Protein AF-K7FJX3-F1 (afdb_monomer_lite)

Foldseek 3Di:
DAADDDCVVQPPDCPPPDDRDDDAAPCCPCPVPPVCPNDSHHDPAFDQDKDKDFDADPVPGTDDIDDIDDTGTHDDDDDPVPPPPDPVPPPPVVVVVVVVVVVVVVVVVVVVVVVVVVVVVVVVVVVVVVVPPDDPPPPDDDDDDDDDDDDDDD

Secondary structure (DSSP, 8-state):
------TTTS-----TT------SS--GGGTT-TT-TT-----SSS--B----EEEETTTEEEEEPPPPPPBPPPPPPPGGGS---GGGS-HHHHHHHHHHHHHHHHHHHHHHHHHHHHHHHHHHHHHHHHT--------PPPPPPPPPP----

pLDDT: mean 77.72, std 15.3, range [45.0, 98.12]

Radius of gyration: 47.46 Å; chains: 1; bounding box: 98×92×112 Å

Organism: Pelodiscus sinensis (NCBI:txid13735)

Sequence (154 aa):
MTMGTSSLNYPCEKSSGQITVLRVGNETGCVSDTTRPDCNGPLPGLGPYRVKFLAMSPVTGPTAETRWSDPILLKAGKDPATIDTWPGKRSAGMIVITTILSILLAILLACFIAALTYRCMDIAESTEIMGKQDPVTVKRYNTHHIYDQPALKH

InterPro domains:
  IPR024831 Uroplakin-3 [PTHR15446] (1-151)

Structure (mmCIF, N/CA/C/O backbone):
data_AF-K7FJX3-F1
#
_entry.id   AF-K7FJX3-F1
#
loop_
_atom_site.group_PDB
_atom_site.id
_atom_site.type_symbol
_atom_site.label_atom_id
_atom_site.label_alt_id
_atom_site.label_comp_id
_atom_site.label_asym_id
_atom_site.label_entity_id
_atom_site.label_seq_id
_atom_site.pdbx_PDB_ins_code
_atom_site.Cartn_x
_atom_site.Cartn_y
_atom_site.Cartn_z
_atom_site.occupancy
_atom_site.B_iso_or_equiv
_atom_site.auth_seq_id
_atom_site.auth_comp_id
_atom_site.auth_asym_id
_atom_site.auth_atom_id
_atom_site.pdbx_PDB_model_num
ATOM 1 N N . MET A 1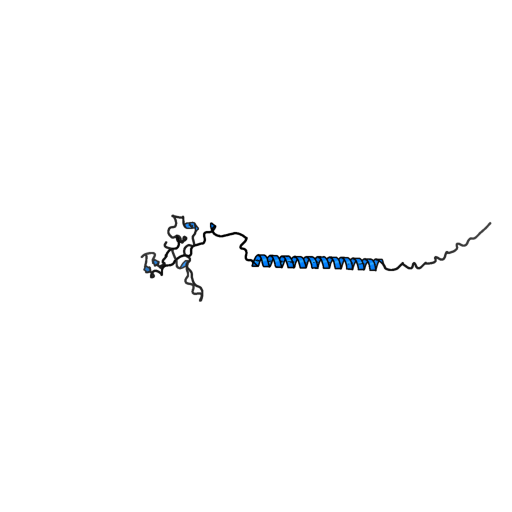 1 ? -5.570 -4.532 17.932 1.00 71.94 1 MET A N 1
ATOM 2 C CA . MET A 1 1 ? -5.303 -3.146 17.507 1.00 71.94 1 MET A CA 1
ATOM 3 C C . MET A 1 1 ? -6.621 -2.409 17.478 1.00 71.94 1 MET A C 1
ATOM 5 O O . MET A 1 1 ? -7.569 -2.916 16.887 1.00 71.94 1 MET A O 1
ATOM 9 N N . THR A 1 2 ? -6.682 -1.267 18.147 1.00 75.69 2 THR A N 1
ATOM 10 C CA . THR A 1 2 ? -7.833 -0.365 18.173 1.00 75.69 2 THR A CA 1
ATOM 11 C C . THR A 1 2 ? -7.365 0.963 17.614 1.00 75.69 2 THR A C 1
ATOM 13 O O . THR A 1 2 ? -6.430 1.551 18.139 1.00 75.69 2 THR A O 1
ATOM 16 N N . MET A 1 3 ? -7.970 1.400 16.513 1.00 76.38 3 MET A N 1
ATOM 17 C CA . MET A 1 3 ? -7.625 2.671 15.890 1.00 76.38 3 MET A CA 1
ATOM 18 C C . MET A 1 3 ? -8.674 3.706 16.281 1.00 76.38 3 MET A C 1
ATOM 20 O O . MET A 1 3 ? -9.870 3.480 16.097 1.00 76.38 3 MET A O 1
ATOM 24 N N . GLY A 1 4 ? -8.228 4.845 16.805 1.00 75.38 4 GLY A N 1
ATOM 25 C CA . GLY A 1 4 ? -9.106 5.981 17.058 1.00 75.38 4 GLY A CA 1
ATOM 26 C C . GLY A 1 4 ? -9.580 6.599 15.743 1.00 75.38 4 GLY A C 1
ATOM 27 O O . GLY A 1 4 ? -8.802 7.230 15.031 1.00 75.38 4 GLY A O 1
ATOM 28 N N . THR A 1 5 ? -10.863 6.452 15.420 1.00 73.25 5 THR A N 1
ATOM 29 C CA . THR A 1 5 ? -11.471 7.064 14.230 1.00 73.25 5 THR A CA 1
ATOM 30 C C . THR A 1 5 ? -12.380 8.215 14.647 1.00 73.25 5 THR A C 1
ATOM 32 O O . THR A 1 5 ? -13.597 8.060 14.747 1.00 73.25 5 THR A O 1
ATOM 35 N N . SER A 1 6 ? -11.789 9.378 14.938 1.00 74.00 6 SER A N 1
ATOM 36 C CA . SER A 1 6 ? -12.569 10.601 15.166 1.00 74.00 6 SER A CA 1
ATOM 37 C C . SER A 1 6 ? -13.312 10.991 13.888 1.00 74.00 6 SER A C 1
ATOM 39 O O . SER A 1 6 ? -12.727 10.967 12.803 1.00 74.00 6 SER A O 1
ATOM 41 N N . SER A 1 7 ? -14.577 11.398 14.009 1.00 71.56 7 SER A N 1
ATOM 42 C CA . SER A 1 7 ? -15.366 11.910 12.880 1.00 71.56 7 SER A CA 1
ATOM 43 C C . SER A 1 7 ? -14.728 13.141 12.228 1.00 71.56 7 SER A C 1
ATOM 45 O O . SER A 1 7 ? -14.912 13.358 11.035 1.00 71.56 7 SER A O 1
ATOM 47 N N . LEU A 1 8 ? -13.924 13.902 12.980 1.00 71.06 8 LEU A N 1
ATOM 48 C CA . LEU A 1 8 ? -13.146 15.033 12.465 1.00 71.06 8 LEU A CA 1
ATOM 49 C C . LEU A 1 8 ? -12.051 14.597 11.480 1.00 71.06 8 LEU A C 1
ATOM 51 O O . LEU A 1 8 ? -11.736 15.337 10.555 1.00 71.06 8 LEU A O 1
ATOM 55 N N . ASN A 1 9 ? -11.491 13.397 11.659 1.00 69.19 9 ASN A N 1
ATOM 56 C CA . ASN A 1 9 ? -10.430 12.865 10.797 1.00 69.19 9 ASN A CA 1
ATOM 57 C C . ASN A 1 9 ? -10.990 12.146 9.561 1.00 69.19 9 ASN A C 1
ATOM 59 O O . ASN A 1 9 ? -10.271 11.948 8.585 1.00 69.19 9 ASN A O 1
ATOM 63 N N . TYR A 1 10 ? -12.264 11.745 9.614 1.00 70.94 10 TYR A N 1
ATOM 64 C CA . TYR A 1 10 ? -12.955 11.002 8.560 1.00 70.94 10 TYR A CA 1
ATOM 65 C C . TYR A 1 10 ? -14.348 11.598 8.316 1.00 70.94 10 TYR A C 1
ATOM 67 O O . TYR A 1 10 ? -15.359 10.955 8.625 1.00 70.94 10 TYR A O 1
ATOM 75 N N . PRO A 1 11 ? -14.430 12.837 7.795 1.00 70.00 11 PRO A N 1
ATOM 76 C CA . PRO A 1 11 ? -15.707 13.459 7.493 1.00 70.00 11 PRO A CA 1
ATOM 77 C C . PRO A 1 11 ? -16.467 12.607 6.473 1.00 70.00 11 PRO A C 1
ATOM 79 O O . PRO A 1 11 ? -15.918 12.140 5.474 1.00 70.00 11 PRO A O 1
ATOM 82 N N . CYS A 1 12 ? -17.754 12.395 6.729 1.00 66.38 12 CYS A N 1
ATOM 83 C CA . CYS A 1 12 ? -18.654 11.705 5.810 1.00 66.38 12 CYS A CA 1
ATOM 84 C C . CYS A 1 12 ? -19.054 12.652 4.667 1.00 66.38 12 CYS A C 1
ATOM 86 O O . CYS A 1 12 ? -20.225 13.012 4.543 1.00 66.38 12 CYS A O 1
ATOM 88 N N . GLU A 1 13 ? -18.096 13.122 3.866 1.00 67.69 13 GLU A N 1
ATOM 89 C CA . GLU A 1 13 ? -18.430 13.918 2.687 1.00 67.69 13 GLU A CA 1
ATOM 90 C C . GLU A 1 13 ? -19.062 13.032 1.612 1.00 67.69 13 GLU A C 1
ATOM 92 O O . GLU A 1 13 ? -18.494 12.049 1.144 1.00 67.69 13 GLU A O 1
ATOM 97 N N . LYS A 1 14 ? -20.288 13.402 1.235 1.00 58.16 14 LYS A N 1
ATOM 98 C CA . LYS A 1 14 ? -21.094 12.775 0.188 1.00 58.16 14 LYS A CA 1
ATOM 99 C C . LYS A 1 14 ? -20.769 13.391 -1.176 1.00 58.16 14 LYS A C 1
ATOM 101 O O . LYS A 1 14 ? -21.662 13.948 -1.815 1.00 58.16 14 LYS A O 1
ATOM 106 N N . SER A 1 15 ? -19.524 13.331 -1.646 1.00 65.19 15 SER A N 1
ATOM 107 C CA . SER A 1 15 ? -19.319 13.536 -3.083 1.00 65.19 15 SER A CA 1
ATOM 108 C C . SER A 1 15 ? -19.805 12.264 -3.791 1.00 65.19 15 SER A C 1
ATOM 110 O O . SER A 1 15 ? -19.375 11.144 -3.501 1.00 65.19 15 SER A O 1
ATOM 112 N N . SER A 1 16 ? -20.825 12.409 -4.637 1.00 65.56 16 SER A N 1
ATOM 113 C CA . SER A 1 16 ? -21.443 11.275 -5.327 1.00 65.56 16 SER A CA 1
ATOM 114 C C . SER A 1 16 ? -20.386 10.569 -6.182 1.00 65.56 16 SER A C 1
ATOM 116 O O . SER A 1 16 ? -19.908 11.142 -7.158 1.00 65.56 16 SER A O 1
ATOM 118 N N . GLY A 1 17 ? -19.990 9.353 -5.794 1.00 66.88 17 GLY A N 1
ATOM 119 C CA . GLY A 1 17 ? -19.001 8.544 -6.515 1.00 66.88 17 GLY A CA 1
ATOM 120 C C . GLY A 1 17 ? -17.636 8.369 -5.840 1.00 66.88 17 GLY A C 1
ATOM 121 O O . GLY A 1 17 ? -16.811 7.633 -6.377 1.00 66.88 17 GLY A O 1
ATOM 122 N N . GLN A 1 18 ? -17.379 8.975 -4.675 1.00 66.94 18 GLN A N 1
ATOM 123 C CA . GLN A 1 18 ? -16.101 8.821 -3.970 1.00 66.94 18 GLN A CA 1
ATOM 124 C C . GLN A 1 18 ? -16.258 7.902 -2.748 1.00 66.94 18 GLN A C 1
ATOM 126 O O . GLN A 1 18 ? -17.087 8.135 -1.872 1.00 66.94 18 GLN A O 1
ATOM 131 N N . ILE A 1 19 ? -15.484 6.813 -2.704 1.00 64.69 19 ILE A N 1
ATOM 132 C CA . ILE A 1 19 ? -15.479 5.876 -1.573 1.00 64.69 19 ILE A CA 1
ATOM 133 C C . ILE A 1 19 ? -14.523 6.418 -0.509 1.00 64.69 19 ILE A C 1
ATOM 135 O O . ILE A 1 19 ? -13.318 6.511 -0.749 1.00 64.69 19 ILE A O 1
ATOM 139 N N . THR A 1 20 ? -15.036 6.724 0.681 1.00 71.94 20 THR A N 1
ATOM 140 C CA . THR A 1 20 ? -14.193 7.024 1.844 1.00 71.94 20 THR A CA 1
ATOM 141 C C . THR A 1 20 ? -13.566 5.729 2.352 1.00 71.94 20 THR A C 1
ATOM 143 O O . THR A 1 20 ? -14.265 4.824 2.807 1.00 71.94 20 THR A O 1
ATOM 146 N N . VAL A 1 21 ? -12.239 5.624 2.263 1.00 78.00 21 VAL A N 1
ATOM 147 C CA . VAL A 1 21 ? -11.489 4.434 2.687 1.00 78.00 21 VAL A CA 1
ATOM 148 C C . VAL A 1 21 ? -10.732 4.728 3.976 1.00 78.00 21 VAL A C 1
ATOM 150 O O . VAL A 1 21 ? -9.923 5.652 4.036 1.00 78.00 21 VAL A O 1
ATOM 153 N N . LEU A 1 22 ? -10.941 3.890 4.992 1.00 80.56 22 LEU A N 1
ATOM 154 C CA . LEU A 1 22 ? -10.097 3.855 6.182 1.00 80.56 22 LEU A CA 1
ATOM 155 C C . LEU A 1 22 ? -8.921 2.905 5.940 1.00 80.56 22 LEU A C 1
ATOM 157 O O . LEU A 1 22 ? -9.097 1.689 5.844 1.00 80.56 22 LEU A O 1
ATOM 161 N N . ARG A 1 23 ? -7.710 3.455 5.839 1.00 85.25 23 ARG A N 1
ATOM 162 C CA . ARG A 1 23 ? -6.497 2.656 5.639 1.00 85.25 23 ARG A CA 1
ATOM 163 C C . ARG A 1 23 ? -5.959 2.145 6.975 1.00 85.25 23 ARG A C 1
ATOM 165 O O . ARG A 1 23 ? -5.499 2.934 7.796 1.00 85.25 23 ARG A O 1
ATOM 172 N N . VAL A 1 24 ? -5.951 0.826 7.145 1.00 87.50 24 VAL A N 1
ATOM 173 C CA . VAL A 1 24 ? -5.320 0.148 8.287 1.00 87.50 24 VAL A CA 1
ATOM 174 C C . VAL A 1 24 ? -3.845 -0.126 7.980 1.00 87.50 24 VAL A C 1
ATOM 176 O O . VAL A 1 24 ? -3.499 -0.487 6.854 1.00 87.50 24 VAL A O 1
ATOM 179 N N . GLY A 1 25 ? -2.977 0.046 8.972 1.00 87.50 25 GLY A N 1
ATOM 180 C CA . GLY A 1 25 ? -1.555 -0.271 8.894 1.00 87.50 25 GLY A CA 1
ATOM 181 C C . GLY A 1 25 ? -0.674 0.757 8.193 1.00 87.50 25 GLY A C 1
ATOM 182 O O . GLY A 1 25 ? 0.331 0.387 7.590 1.00 87.50 25 GLY A O 1
ATOM 183 N N . ASN A 1 26 ? -1.054 2.037 8.224 1.00 86.81 26 ASN A N 1
ATOM 184 C CA . ASN A 1 26 ? -0.323 3.100 7.530 1.00 86.81 26 ASN A CA 1
ATOM 185 C C . ASN A 1 26 ? 0.849 3.687 8.339 1.00 86.81 26 ASN A C 1
ATOM 187 O O . ASN A 1 26 ? 1.706 4.360 7.772 1.00 86.81 26 ASN A O 1
ATOM 191 N N . GLU A 1 27 ? 0.900 3.458 9.650 1.00 87.31 27 GLU A N 1
ATOM 192 C CA . GLU A 1 27 ? 1.923 4.024 10.532 1.00 87.31 27 GLU A CA 1
ATOM 193 C C . GLU A 1 27 ? 3.067 3.023 10.742 1.00 87.31 27 GLU A C 1
ATOM 195 O O . GLU A 1 27 ? 3.118 2.289 11.722 1.00 87.31 27 GLU A O 1
ATOM 200 N N . THR A 1 28 ? 4.021 2.966 9.813 1.00 86.06 28 THR A N 1
ATOM 201 C CA . THR A 1 28 ? 5.162 2.034 9.919 1.00 86.06 28 THR A CA 1
ATOM 202 C C . THR A 1 28 ? 6.153 2.409 11.025 1.00 86.06 28 THR A C 1
ATOM 204 O O . THR A 1 28 ? 6.819 1.534 11.572 1.00 86.06 28 THR A O 1
ATOM 207 N N . GLY A 1 29 ? 6.244 3.694 11.382 1.00 84.44 29 GLY A N 1
ATOM 208 C CA . GLY A 1 29 ? 7.226 4.203 12.348 1.00 84.44 29 GLY A CA 1
ATOM 209 C C . GLY A 1 29 ? 6.930 3.877 13.814 1.00 84.44 29 GLY A C 1
ATOM 210 O O . GLY A 1 29 ? 7.818 4.001 14.647 1.00 84.44 29 GLY A O 1
ATOM 211 N N . CYS A 1 30 ? 5.709 3.453 14.136 1.00 82.88 30 CYS A N 1
ATOM 212 C CA . CYS A 1 30 ? 5.291 3.185 15.513 1.00 82.88 30 CYS A CA 1
ATOM 213 C C . CYS A 1 30 ? 5.229 1.690 15.860 1.00 82.88 30 CYS A C 1
ATOM 215 O O . CYS A 1 30 ? 4.830 1.347 16.967 1.00 82.88 30 CYS A O 1
ATOM 217 N N . VAL A 1 31 ? 5.574 0.788 14.931 1.00 80.44 31 VAL A N 1
ATOM 218 C CA . VAL A 1 31 ? 5.457 -0.671 15.146 1.00 80.44 31 VAL A CA 1
ATOM 219 C C . VAL A 1 31 ? 6.226 -1.120 16.388 1.00 80.44 31 VAL A C 1
ATOM 221 O O . VAL A 1 31 ? 5.786 -2.019 17.099 1.00 80.44 31 VAL A O 1
ATOM 224 N N . SER A 1 32 ? 7.352 -0.462 16.652 1.00 81.19 32 SER A N 1
ATOM 225 C CA . SER A 1 32 ? 8.221 -0.728 17.798 1.00 81.19 32 SER A CA 1
ATOM 226 C C . SER A 1 32 ? 8.027 0.269 18.948 1.00 81.19 32 SER A C 1
ATOM 228 O O . SER A 1 32 ? 8.755 0.199 19.935 1.00 81.19 32 SER A O 1
ATOM 230 N N . ASP A 1 33 ? 7.093 1.216 18.823 1.00 84.62 33 ASP A N 1
ATOM 231 C CA . ASP A 1 33 ? 6.876 2.283 19.800 1.00 84.62 33 ASP A CA 1
ATOM 232 C C . ASP A 1 33 ? 5.826 1.863 20.835 1.00 84.62 33 ASP A C 1
ATOM 234 O O . ASP A 1 33 ? 4.616 1.971 20.628 1.00 84.62 33 ASP A O 1
ATOM 238 N N . THR A 1 34 ? 6.300 1.393 21.987 1.00 81.00 34 THR A N 1
ATOM 239 C CA . THR A 1 34 ? 5.448 0.972 23.107 1.00 81.00 34 THR A CA 1
ATOM 240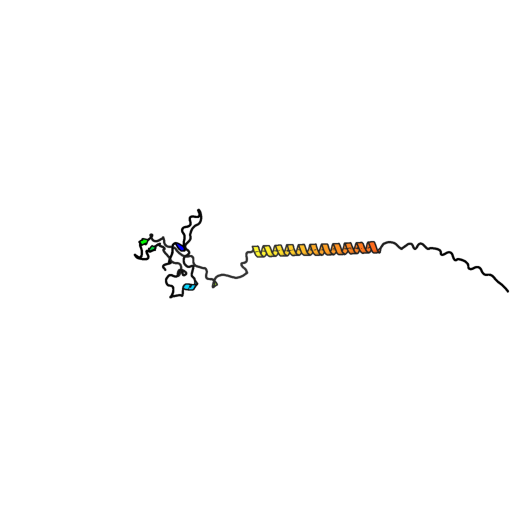 C C . THR A 1 34 ? 4.759 2.133 23.822 1.00 81.00 34 THR A C 1
ATOM 242 O O . THR A 1 34 ? 3.847 1.894 24.612 1.00 81.00 34 THR A O 1
ATOM 245 N N . THR A 1 35 ? 5.138 3.386 23.543 1.00 85.00 35 THR A N 1
ATOM 246 C CA . THR A 1 35 ? 4.509 4.571 24.147 1.00 85.00 35 THR A CA 1
ATOM 247 C C . THR A 1 35 ? 3.187 4.952 23.472 1.00 85.00 35 THR A C 1
ATOM 249 O O . THR A 1 35 ? 2.410 5.725 24.034 1.00 85.00 35 THR A O 1
ATOM 252 N N . ARG A 1 36 ? 2.893 4.382 22.292 1.00 80.62 36 ARG A N 1
ATOM 253 C CA . ARG A 1 36 ? 1.705 4.679 21.475 1.00 80.62 36 ARG A CA 1
ATOM 254 C C . ARG A 1 36 ? 0.871 3.414 21.196 1.00 80.62 36 ARG A C 1
ATOM 256 O O . ARG A 1 36 ? 0.893 2.902 20.076 1.00 80.62 36 ARG A O 1
ATOM 263 N N . PRO A 1 37 ? 0.088 2.916 22.173 1.00 73.94 37 PRO A N 1
ATOM 264 C CA . PRO A 1 37 ? -0.659 1.659 22.035 1.00 73.94 37 PRO A CA 1
ATOM 265 C C . PRO A 1 37 ? -1.779 1.701 20.980 1.00 73.94 37 PRO A C 1
ATOM 267 O O . PRO A 1 37 ? -2.119 0.666 20.407 1.00 73.94 37 PRO A O 1
ATOM 270 N N . ASP A 1 38 ? -2.316 2.886 20.677 1.00 77.12 38 ASP A N 1
ATOM 271 C CA . ASP A 1 38 ? -3.395 3.083 19.695 1.00 77.12 38 ASP A CA 1
ATOM 272 C C . ASP A 1 38 ? -2.886 3.294 18.262 1.00 77.12 38 ASP A C 1
ATOM 274 O O . ASP A 1 38 ? -3.593 3.821 17.399 1.00 77.12 38 ASP A O 1
ATOM 278 N N . CYS A 1 39 ? -1.632 2.931 17.993 1.00 83.44 39 CYS A N 1
ATOM 279 C CA . CYS A 1 39 ? -1.057 3.181 16.690 1.00 83.44 39 CYS A CA 1
ATOM 280 C C . CYS A 1 39 ? -1.706 2.346 15.573 1.00 83.44 39 CYS A C 1
ATOM 282 O O . CYS A 1 39 ? -1.915 1.137 15.706 1.00 83.44 39 CYS A O 1
ATOM 284 N N . ASN A 1 40 ? -1.918 2.971 14.412 1.00 86.31 40 ASN A N 1
ATOM 285 C CA . ASN A 1 40 ? -2.330 2.305 13.178 1.00 86.31 40 ASN A CA 1
ATOM 286 C C . ASN A 1 40 ? -1.152 1.616 12.453 1.00 86.31 40 ASN A C 1
ATOM 288 O O . ASN A 1 40 ? -0.895 1.863 11.269 1.00 86.31 40 ASN A O 1
ATOM 292 N N . GLY A 1 41 ? -0.400 0.783 13.176 1.00 88.31 41 GLY A N 1
ATOM 293 C CA . GLY A 1 41 ? 0.755 0.055 12.649 1.00 88.31 41 GLY A CA 1
ATOM 294 C C . GLY A 1 41 ? 0.378 -1.093 11.697 1.00 88.31 41 GLY A C 1
ATOM 295 O O . GLY A 1 41 ? -0.747 -1.590 11.748 1.00 88.31 41 GLY A O 1
ATOM 296 N N . PRO A 1 42 ? 1.279 -1.525 10.796 1.00 87.88 42 PRO A N 1
ATOM 297 C CA . PRO A 1 42 ? 1.099 -2.712 9.966 1.00 87.88 42 PRO A CA 1
ATOM 298 C C . PRO A 1 42 ? 0.565 -3.925 10.734 1.00 87.88 42 PRO A C 1
ATOM 300 O O . PRO A 1 42 ? 1.033 -4.255 11.824 1.00 87.88 42 PRO A O 1
ATOM 303 N N . LEU A 1 43 ? -0.411 -4.609 10.138 1.00 88.12 43 LEU A N 1
ATOM 304 C CA . LEU A 1 43 ? -0.961 -5.831 10.709 1.00 88.12 43 LEU A CA 1
ATOM 305 C C . LEU A 1 43 ? 0.078 -6.972 10.647 1.00 88.12 43 LEU A C 1
ATOM 307 O O . LEU A 1 43 ? 0.758 -7.125 9.629 1.00 88.12 43 LEU A O 1
ATOM 311 N N . PRO A 1 44 ? 0.212 -7.779 11.714 1.00 85.25 44 PRO A N 1
ATOM 312 C CA . PRO A 1 44 ? 1.243 -8.810 11.788 1.00 85.25 44 PRO A CA 1
ATOM 313 C C . PRO A 1 44 ? 0.835 -10.087 11.041 1.00 85.25 44 PRO A C 1
ATOM 315 O O . PRO A 1 44 ? 0.004 -10.850 11.530 1.00 85.25 44 PRO A O 1
ATOM 318 N N . GLY A 1 45 ? 1.451 -10.360 9.890 1.00 87.56 45 GLY A N 1
ATOM 319 C CA . GLY A 1 45 ? 1.218 -11.585 9.115 1.00 87.56 45 GLY A CA 1
ATOM 320 C C . GLY A 1 45 ? 0.045 -11.492 8.130 1.00 87.56 45 GLY A C 1
ATOM 321 O O . GLY A 1 45 ? -0.357 -10.408 7.720 1.00 87.56 45 GLY A O 1
ATOM 322 N N . LEU A 1 46 ? -0.473 -12.647 7.691 1.00 90.56 46 LEU A N 1
ATOM 323 C CA . LEU A 1 46 ? -1.494 -12.726 6.629 1.00 90.56 46 LEU A CA 1
ATOM 324 C C . LEU A 1 46 ? -2.941 -12.729 7.141 1.00 90.56 46 LEU A C 1
ATOM 326 O O . LEU A 1 46 ? -3.872 -12.611 6.344 1.00 90.56 46 LEU A O 1
ATOM 330 N N . GLY A 1 47 ? -3.147 -12.837 8.452 1.00 90.50 47 GLY A N 1
ATOM 331 C CA . GLY A 1 47 ? -4.471 -12.988 9.055 1.00 90.50 47 GLY A CA 1
ATOM 332 C C . GLY A 1 47 ? -4.868 -14.455 9.272 1.00 90.50 47 GLY A C 1
ATOM 333 O O . GLY A 1 47 ? -3.987 -15.312 9.359 1.00 90.50 47 GLY A O 1
ATOM 334 N N . PRO A 1 48 ? -6.175 -14.759 9.389 1.00 94.12 48 PRO A N 1
ATOM 335 C CA . PRO A 1 48 ? -7.311 -13.908 9.024 1.00 94.12 48 PRO A CA 1
ATOM 336 C C . PRO A 1 48 ? -7.618 -12.795 10.036 1.00 94.12 48 PRO A C 1
ATOM 338 O O . PRO A 1 48 ? -7.598 -13.011 11.246 1.00 94.12 48 PRO A O 1
ATOM 341 N N . TYR A 1 49 ? -7.979 -11.615 9.530 1.00 93.12 49 TYR A N 1
ATOM 342 C CA . TYR A 1 49 ? -8.446 -10.483 10.336 1.00 93.12 49 TYR A CA 1
ATOM 343 C C . TYR A 1 49 ? -9.950 -10.282 10.204 1.00 93.12 49 TYR A C 1
ATOM 345 O O . TYR A 1 49 ? -10.563 -10.672 9.214 1.00 93.12 49 TYR A O 1
ATOM 353 N N . ARG A 1 50 ? -10.549 -9.636 11.203 1.00 94.88 50 ARG A N 1
ATOM 354 C CA . ARG A 1 50 ? -11.949 -9.204 11.182 1.00 94.88 50 ARG A CA 1
ATOM 355 C C . ARG A 1 50 ? -12.032 -7.783 11.703 1.00 94.88 50 ARG A C 1
ATOM 357 O O . ARG A 1 50 ? -11.258 -7.400 12.579 1.00 94.88 50 ARG A O 1
ATOM 364 N N . VAL A 1 51 ? -12.979 -7.020 11.176 1.00 92.19 51 VAL A N 1
ATOM 365 C CA . VAL A 1 51 ? -13.184 -5.619 11.544 1.00 92.19 51 VAL A CA 1
ATOM 366 C C . VAL A 1 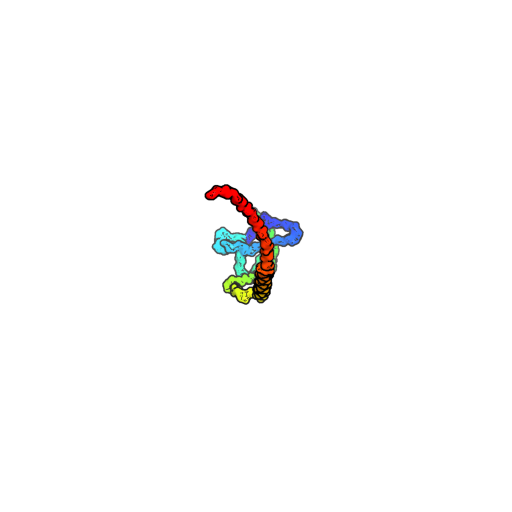51 ? -14.605 -5.439 12.059 1.00 92.19 51 VAL A C 1
ATOM 368 O O . VAL A 1 51 ? -15.541 -6.064 11.565 1.00 92.19 51 VAL A O 1
ATOM 371 N N . LYS A 1 52 ? -14.759 -4.581 13.063 1.00 92.88 52 LYS A N 1
ATOM 372 C CA . LYS A 1 52 ? -16.040 -4.010 13.476 1.00 92.88 52 LYS A CA 1
ATOM 373 C C . LYS A 1 52 ? -15.824 -2.556 13.869 1.00 92.88 52 LYS A C 1
ATOM 375 O O . LYS A 1 52 ? -14.710 -2.179 14.231 1.00 92.88 52 LYS A O 1
ATOM 380 N N . PHE A 1 53 ? -16.888 -1.771 13.835 1.00 88.94 53 PHE A N 1
ATOM 381 C CA . PHE A 1 53 ? -16.872 -0.397 14.314 1.00 88.94 53 PHE A CA 1
ATOM 382 C C . PHE A 1 53 ? -17.512 -0.325 15.693 1.00 88.94 53 PHE A C 1
ATOM 384 O O . PHE A 1 53 ? -18.503 -1.007 15.957 1.00 88.94 53 PHE A O 1
ATOM 391 N N . LEU A 1 54 ? -16.930 0.504 16.555 1.00 89.56 54 LEU A N 1
ATOM 392 C CA . LEU A 1 5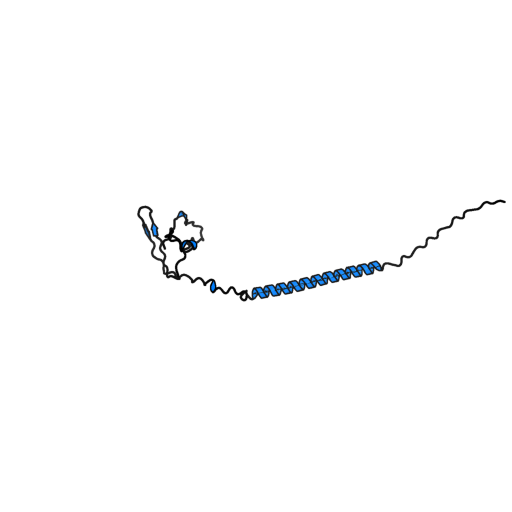4 ? -17.411 0.778 17.901 1.00 89.56 54 LEU A CA 1
ATOM 393 C C . LEU A 1 54 ? -17.611 2.289 18.027 1.00 89.56 54 LEU A C 1
ATOM 395 O O . LEU A 1 54 ? -16.674 3.057 17.818 1.00 89.56 54 LEU A O 1
ATOM 399 N N . ALA A 1 55 ? -18.824 2.714 18.358 1.00 88.06 55 ALA A N 1
ATOM 400 C CA . ALA A 1 55 ? -19.095 4.084 18.756 1.00 88.06 55 ALA A CA 1
ATOM 401 C C . ALA A 1 55 ? -18.774 4.226 20.246 1.00 88.06 55 ALA A C 1
ATOM 403 O O . ALA A 1 55 ? -19.257 3.445 21.065 1.00 88.06 55 ALA A O 1
ATOM 404 N N . MET A 1 56 ? -17.952 5.214 20.586 1.00 86.00 56 MET A N 1
ATOM 405 C CA . MET A 1 56 ? -17.508 5.480 21.953 1.00 86.00 56 MET A CA 1
ATOM 406 C C . MET A 1 56 ? -18.021 6.849 22.393 1.00 86.00 56 MET A C 1
ATOM 408 O O . MET A 1 56 ? -17.832 7.845 21.698 1.00 86.00 56 MET A O 1
ATOM 412 N N . SER A 1 57 ? -18.648 6.898 23.563 1.00 86.62 57 SER A N 1
ATOM 413 C CA . SER A 1 57 ? -18.940 8.127 24.293 1.00 86.62 57 SER A CA 1
ATOM 414 C C . SER A 1 57 ? -17.790 8.431 25.255 1.00 86.62 57 SER A C 1
ATOM 416 O O . SER A 1 57 ? -17.346 7.520 25.959 1.00 86.62 57 SER A O 1
ATOM 418 N N . PRO A 1 58 ? -17.343 9.695 25.364 1.00 83.44 58 PRO A N 1
ATOM 419 C CA . PRO A 1 58 ? -16.298 10.081 26.313 1.00 83.44 58 PRO A CA 1
ATOM 420 C C . PRO A 1 58 ? -16.665 9.805 27.777 1.00 83.44 58 PRO A C 1
ATOM 422 O O . PRO A 1 58 ? -15.781 9.626 28.605 1.00 83.44 58 PRO A O 1
ATOM 425 N N . VAL A 1 59 ? -17.965 9.798 28.097 1.00 88.69 59 VAL A N 1
ATOM 426 C CA . VAL A 1 59 ? -18.470 9.708 29.477 1.00 88.69 59 VAL A CA 1
ATOM 427 C C . VAL A 1 59 ? -18.914 8.290 29.823 1.00 88.69 59 VAL A C 1
ATOM 429 O O . VAL A 1 59 ? -18.657 7.805 30.918 1.00 88.69 59 VAL A O 1
ATOM 432 N N . THR A 1 60 ? -19.598 7.621 28.894 1.00 89.81 60 THR A N 1
ATOM 433 C CA . THR A 1 60 ? -20.266 6.335 29.156 1.00 89.81 60 THR A CA 1
ATOM 434 C C . THR A 1 60 ? -19.555 5.142 28.523 1.00 89.81 60 THR A C 1
ATOM 436 O O . THR A 1 60 ? -19.980 4.010 28.729 1.00 89.81 60 THR A O 1
ATOM 439 N N . GLY A 1 61 ? -18.485 5.365 27.752 1.00 87.00 61 GLY A N 1
ATOM 440 C CA . GLY A 1 61 ? -17.774 4.301 27.048 1.00 87.00 61 GLY A CA 1
ATOM 441 C C . GLY A 1 61 ? -18.514 3.829 25.786 1.00 87.00 61 GLY A C 1
ATOM 442 O O . GLY A 1 61 ? -19.165 4.643 25.128 1.00 87.00 61 GLY A O 1
ATOM 443 N N . PRO A 1 62 ? -18.404 2.546 25.395 1.00 88.56 62 PRO A N 1
ATOM 444 C CA . PRO A 1 62 ? -19.012 2.031 24.169 1.00 88.56 62 PRO A CA 1
ATOM 445 C C . PRO A 1 62 ? -20.539 2.188 24.159 1.00 88.56 62 PRO A C 1
ATOM 447 O O . PRO A 1 62 ? -21.217 1.711 25.065 1.00 88.56 62 PRO A O 1
ATOM 450 N N . THR A 1 63 ? -21.092 2.827 23.127 1.00 93.81 63 THR A N 1
ATOM 451 C CA . THR A 1 63 ? -22.540 3.082 22.999 1.00 93.81 63 THR A CA 1
ATOM 452 C C . THR A 1 63 ? -23.207 2.286 21.885 1.00 93.81 63 THR A C 1
ATOM 454 O O . THR A 1 63 ? -24.406 2.028 21.961 1.00 93.81 63 THR A O 1
ATOM 457 N N . ALA A 1 64 ? -22.460 1.880 20.858 1.00 92.75 64 ALA A N 1
ATOM 458 C CA . ALA A 1 64 ? -22.968 1.046 19.773 1.00 92.75 64 ALA A CA 1
ATOM 459 C C . ALA A 1 64 ? -21.835 0.282 19.087 1.00 92.75 64 ALA A C 1
ATOM 461 O O . ALA A 1 64 ? -20.702 0.758 19.038 1.00 92.75 64 ALA A O 1
ATOM 462 N N . GLU A 1 65 ? -22.146 -0.872 18.498 1.00 93.56 65 GLU A N 1
ATOM 463 C CA . GLU A 1 65 ? -21.202 -1.628 17.677 1.00 93.56 65 GLU A CA 1
ATOM 464 C C . GLU A 1 65 ? -21.851 -2.228 16.432 1.00 93.56 65 GLU A C 1
ATOM 466 O O . GLU A 1 65 ? -23.047 -2.523 16.404 1.00 93.56 65 GLU A O 1
ATOM 471 N N . THR A 1 66 ? -21.048 -2.429 15.390 1.00 94.00 66 THR A N 1
ATOM 472 C CA . THR A 1 66 ? -21.457 -3.219 14.226 1.00 94.00 66 THR A CA 1
ATOM 473 C C . THR A 1 66 ? -21.186 -4.702 14.463 1.00 94.00 66 THR A C 1
ATOM 475 O O . THR A 1 66 ? -20.338 -5.083 15.272 1.00 94.00 66 THR A O 1
ATOM 478 N N . ARG A 1 67 ? -21.830 -5.567 13.667 1.00 97.44 67 ARG A N 1
ATOM 479 C CA . ARG A 1 67 ? -21.385 -6.962 13.540 1.00 97.44 67 ARG A CA 1
ATOM 480 C C . ARG A 1 67 ? -19.946 -7.009 13.015 1.00 97.44 67 ARG A C 1
ATOM 482 O O . ARG A 1 67 ? -19.493 -6.091 12.327 1.00 97.44 67 ARG A O 1
ATOM 489 N N . TRP A 1 68 ? -19.253 -8.097 13.330 1.00 96.81 68 TRP A N 1
ATOM 490 C CA . TRP A 1 68 ? -17.963 -8.408 12.726 1.00 96.81 68 TRP A CA 1
ATOM 491 C C . TRP A 1 68 ? -18.103 -8.626 11.223 1.00 96.81 68 TRP A C 1
ATOM 493 O O . TRP A 1 68 ? -19.060 -9.258 10.775 1.00 96.81 68 TRP A O 1
ATOM 503 N N . SER A 1 69 ? -17.108 -8.169 10.468 1.00 95.56 69 SER A N 1
ATOM 504 C CA . SER A 1 69 ? -16.942 -8.529 9.066 1.00 95.56 69 SER A CA 1
ATOM 505 C C . SER A 1 69 ? -16.695 -10.030 8.894 1.00 95.56 69 SER A C 1
ATOM 507 O O . SER A 1 69 ? -16.344 -10.757 9.842 1.00 95.56 69 SER A O 1
ATOM 509 N N . ASP A 1 70 ? -16.793 -10.474 7.647 1.00 97.31 70 ASP A N 1
ATOM 510 C CA . ASP A 1 70 ? -16.219 -11.744 7.227 1.00 97.31 70 ASP A CA 1
ATOM 511 C C . ASP A 1 70 ? -14.688 -11.740 7.410 1.00 97.31 70 ASP A C 1
ATOM 513 O O . ASP A 1 70 ? -14.078 -10.664 7.519 1.00 97.31 70 ASP A O 1
ATOM 517 N N . PRO A 1 71 ? -14.052 -12.922 7.499 1.00 96.25 71 PRO A N 1
ATOM 518 C CA . PRO A 1 71 ? -12.601 -13.039 7.573 1.00 96.25 71 PRO A CA 1
ATOM 519 C C . PRO A 1 71 ? -11.904 -12.417 6.356 1.00 96.25 71 PRO A C 1
ATOM 521 O O . PRO A 1 71 ? -12.253 -12.697 5.211 1.00 96.25 71 PRO A O 1
ATOM 524 N N . ILE A 1 72 ? -10.876 -11.610 6.610 1.00 93.50 72 ILE A N 1
ATOM 525 C CA . ILE A 1 72 ? -10.063 -10.934 5.598 1.00 93.50 72 ILE A CA 1
ATOM 526 C C . ILE A 1 72 ? -8.649 -11.515 5.645 1.00 93.50 72 ILE A C 1
ATOM 528 O O . ILE A 1 72 ? -7.970 -11.434 6.670 1.00 93.50 72 ILE A O 1
ATOM 532 N N . LEU A 1 73 ? -8.195 -12.073 4.525 1.00 94.25 73 LEU A N 1
ATOM 533 C CA . LEU A 1 73 ? -6.810 -12.497 4.320 1.00 94.25 73 LEU A CA 1
ATOM 534 C C . LEU A 1 73 ? -6.032 -11.375 3.633 1.00 94.25 73 LEU A C 1
ATOM 536 O O . LEU A 1 73 ? -6.454 -10.857 2.597 1.00 94.25 73 LEU A O 1
ATOM 540 N N . LEU A 1 74 ? -4.892 -10.997 4.208 1.00 90.50 74 LEU A N 1
ATOM 541 C CA . LEU A 1 74 ? -3.999 -10.024 3.591 1.00 90.50 74 LEU A CA 1
ATOM 542 C C . LEU A 1 74 ? -3.182 -10.679 2.483 1.00 90.50 74 LEU A C 1
ATOM 544 O O . LEU A 1 74 ? -2.888 -11.875 2.504 1.00 90.50 74 LEU A O 1
ATOM 548 N N . LYS A 1 75 ? -2.770 -9.864 1.513 1.00 85.94 75 LYS A N 1
ATOM 549 C CA . LYS A 1 75 ? -1.801 -10.293 0.507 1.00 85.94 75 LYS A CA 1
ATOM 550 C C . LYS A 1 75 ? -0.408 -10.293 1.124 1.00 85.94 75 LYS A C 1
ATOM 552 O O . LYS A 1 75 ? -0.015 -9.312 1.753 1.00 85.94 75 LYS A O 1
ATOM 557 N N . ALA A 1 76 ? 0.346 -11.363 0.889 1.00 80.06 76 ALA A N 1
ATOM 558 C CA . ALA A 1 76 ? 1.759 -11.393 1.226 1.00 80.06 76 ALA A CA 1
ATOM 559 C C . ALA A 1 76 ? 2.494 -10.331 0.403 1.00 80.06 76 ALA A C 1
ATOM 561 O O . ALA A 1 76 ? 2.458 -10.353 -0.830 1.00 80.06 76 ALA A O 1
ATOM 562 N N . GLY A 1 77 ? 3.146 -9.393 1.090 1.00 73.12 77 GLY A N 1
ATOM 563 C CA . GLY A 1 77 ? 4.136 -8.538 0.452 1.00 73.12 77 GLY A CA 1
ATOM 564 C C . GLY A 1 77 ? 5.262 -9.416 -0.084 1.00 73.12 77 GLY A C 1
ATOM 565 O O . GLY A 1 77 ? 5.721 -10.325 0.607 1.00 73.12 77 GLY A O 1
ATOM 566 N N . LYS A 1 78 ? 5.687 -9.175 -1.325 1.00 73.81 78 LYS A N 1
ATOM 567 C CA . LYS A 1 78 ? 6.876 -9.837 -1.858 1.00 73.81 78 LYS A CA 1
ATOM 568 C C . LYS A 1 78 ? 8.078 -9.319 -1.076 1.00 73.81 78 LYS A C 1
ATOM 570 O O . LYS A 1 78 ? 8.228 -8.104 -0.954 1.00 73.81 78 LYS A O 1
ATOM 575 N N . ASP A 1 79 ? 8.892 -10.222 -0.539 1.00 74.25 79 ASP A N 1
ATOM 576 C CA . ASP A 1 79 ? 10.115 -9.843 0.165 1.00 74.25 79 ASP A CA 1
ATOM 577 C C . ASP A 1 79 ? 10.975 -8.991 -0.784 1.00 74.25 79 ASP A C 1
ATOM 579 O O . ASP A 1 79 ? 11.286 -9.470 -1.882 1.00 74.25 79 ASP A O 1
ATOM 583 N N . PRO A 1 80 ? 11.343 -7.751 -0.411 1.00 68.94 80 PRO A N 1
ATOM 584 C CA . PRO A 1 80 ? 12.225 -6.915 -1.211 1.00 68.94 80 PRO A CA 1
ATOM 585 C C . PRO A 1 80 ? 13.513 -7.623 -1.643 1.00 68.94 80 PRO A C 1
ATOM 587 O O . PRO A 1 80 ? 13.963 -7.409 -2.764 1.00 68.94 80 PRO A O 1
ATOM 590 N N . ALA A 1 81 ? 14.063 -8.516 -0.816 1.00 73.44 81 ALA A N 1
ATOM 591 C CA . ALA A 1 81 ? 15.255 -9.298 -1.146 1.00 73.44 81 ALA A CA 1
ATOM 592 C C . ALA A 1 81 ? 15.005 -10.354 -2.240 1.00 73.44 81 ALA A C 1
ATOM 594 O O . ALA A 1 81 ? 15.932 -10.781 -2.922 1.00 73.44 81 ALA A O 1
ATOM 595 N N . THR A 1 82 ? 13.747 -10.750 -2.447 1.00 74.50 82 THR A N 1
ATOM 596 C CA . THR A 1 82 ? 13.313 -11.651 -3.532 1.00 74.50 82 THR A CA 1
ATOM 597 C C . THR A 1 82 ? 12.844 -10.899 -4.778 1.00 74.50 82 THR A C 1
ATOM 599 O O . THR A 1 82 ? 12.430 -11.514 -5.771 1.00 74.50 82 THR A O 1
ATOM 602 N N . ILE A 1 83 ? 12.857 -9.562 -4.744 1.00 71.38 83 ILE A N 1
ATOM 603 C CA . ILE A 1 83 ? 12.616 -8.756 -5.933 1.00 71.38 83 ILE A CA 1
ATOM 604 C C . ILE A 1 83 ? 13.863 -8.866 -6.797 1.00 71.38 83 ILE A C 1
ATOM 606 O O . ILE A 1 83 ? 14.906 -8.288 -6.512 1.00 71.38 83 ILE A O 1
ATOM 610 N N . ASP A 1 84 ? 13.721 -9.623 -7.876 1.00 70.06 84 ASP A N 1
ATOM 611 C CA . ASP A 1 84 ? 14.686 -9.674 -8.959 1.00 70.06 84 ASP A CA 1
ATOM 612 C C . ASP A 1 84 ? 14.807 -8.275 -9.588 1.00 70.06 84 ASP A C 1
ATOM 614 O O . ASP A 1 84 ? 13.991 -7.872 -10.419 1.00 70.06 84 ASP A O 1
ATOM 618 N N . THR A 1 85 ? 15.797 -7.508 -9.130 1.00 68.25 85 THR A N 1
ATOM 619 C CA . THR A 1 85 ? 16.166 -6.197 -9.679 1.00 68.25 85 THR A CA 1
ATOM 620 C C . THR A 1 85 ? 17.052 -6.330 -10.919 1.00 68.25 85 THR A C 1
ATOM 622 O O . THR A 1 85 ? 17.537 -5.318 -11.432 1.00 68.25 85 THR A O 1
ATOM 625 N N . TRP A 1 86 ? 17.257 -7.556 -11.428 1.00 65.44 86 TRP A N 1
ATOM 626 C CA . TRP A 1 86 ? 18.133 -7.814 -12.560 1.00 65.44 86 TRP A CA 1
ATOM 627 C C . TRP A 1 86 ? 17.698 -7.010 -13.797 1.00 65.44 86 TRP A C 1
ATOM 629 O O . TRP A 1 86 ? 16.570 -7.166 -14.286 1.00 65.44 86 TRP A O 1
ATOM 639 N N . PRO A 1 87 ? 18.592 -6.184 -14.375 1.00 56.25 87 PRO A N 1
ATOM 640 C CA . PRO A 1 87 ? 18.277 -5.348 -15.535 1.00 56.25 87 PRO A CA 1
ATOM 641 C C . PRO A 1 87 ? 17.839 -6.148 -16.770 1.00 56.25 87 PRO A C 1
ATOM 643 O O . PRO A 1 87 ? 17.183 -5.605 -17.656 1.00 56.25 87 PRO A O 1
ATOM 646 N N . GLY A 1 88 ? 18.175 -7.441 -16.836 1.00 56.84 88 GLY A N 1
ATOM 647 C CA . GLY A 1 88 ? 17.893 -8.315 -17.978 1.00 56.84 88 GLY A CA 1
ATOM 648 C C . GLY A 1 88 ? 16.412 -8.622 -18.221 1.00 56.84 88 GLY A C 1
ATOM 649 O O . GLY A 1 88 ? 16.082 -9.179 -19.261 1.00 56.84 88 GLY A O 1
ATOM 650 N N . LYS A 1 89 ? 15.509 -8.242 -17.306 1.00 54.12 89 LYS A N 1
ATOM 651 C CA . LYS A 1 89 ? 14.048 -8.324 -17.496 1.00 54.12 89 LYS A CA 1
ATOM 652 C C . LYS A 1 89 ? 13.406 -7.019 -17.958 1.00 54.12 89 LYS A C 1
ATOM 654 O O . LYS A 1 89 ? 12.178 -6.906 -17.952 1.00 54.12 89 LYS A O 1
ATOM 659 N N . ARG A 1 90 ? 14.184 -6.014 -18.374 1.00 58.59 90 ARG A N 1
ATOM 660 C CA . ARG A 1 90 ? 13.593 -4.888 -19.101 1.00 58.59 90 ARG A CA 1
ATOM 661 C C . ARG A 1 90 ? 13.013 -5.426 -20.404 1.00 58.59 90 ARG A C 1
ATOM 663 O O . ARG A 1 90 ? 13.750 -5.862 -21.278 1.00 58.59 90 ARG A O 1
ATOM 670 N N . SER A 1 91 ? 11.677 -5.451 -20.430 1.00 68.19 91 SER A N 1
ATOM 671 C CA . SER A 1 91 ? 10.780 -5.777 -21.540 1.00 68.19 91 SER A CA 1
ATOM 672 C C . SER A 1 91 ? 11.487 -5.714 -22.886 1.00 68.19 91 SER A C 1
ATOM 674 O O . SER A 1 91 ? 12.077 -4.683 -23.206 1.00 68.19 91 SER A O 1
ATOM 676 N N . ALA A 1 92 ? 11.371 -6.772 -23.690 1.00 66.75 92 ALA A N 1
ATOM 677 C CA . ALA A 1 92 ? 11.829 -6.804 -25.078 1.00 66.75 92 ALA A CA 1
ATOM 678 C C . ALA A 1 92 ? 11.522 -5.495 -25.841 1.00 66.75 92 ALA A C 1
ATOM 680 O O . ALA A 1 92 ? 12.317 -5.071 -26.673 1.00 66.75 92 ALA A O 1
ATOM 681 N N . GLY A 1 93 ? 10.438 -4.791 -25.484 1.00 76.25 93 GLY A N 1
ATOM 682 C CA . GLY A 1 93 ? 10.109 -3.464 -26.004 1.00 76.25 93 GLY A CA 1
ATOM 683 C C . GLY A 1 93 ? 11.199 -2.401 -25.820 1.00 76.25 93 GLY A C 1
ATOM 684 O O . GLY A 1 93 ? 11.425 -1.628 -26.739 1.00 76.25 93 GLY A O 1
ATOM 685 N N . MET A 1 94 ? 11.928 -2.363 -24.701 1.00 84.31 94 MET A N 1
ATOM 686 C CA . MET A 1 94 ? 13.022 -1.399 -24.515 1.00 84.31 94 MET A CA 1
ATOM 687 C C . MET A 1 94 ? 14.177 -1.663 -25.485 1.00 84.31 94 MET A C 1
ATOM 689 O O . MET A 1 94 ? 14.701 -0.713 -26.053 1.00 84.31 94 MET A O 1
ATOM 693 N N . ILE A 1 95 ? 14.526 -2.934 -25.715 1.00 84.50 95 ILE A N 1
ATOM 694 C CA . ILE A 1 95 ? 15.559 -3.329 -26.688 1.00 84.50 95 ILE A CA 1
ATOM 695 C C . ILE A 1 95 ? 15.099 -2.982 -28.110 1.00 84.50 95 ILE A C 1
ATOM 697 O O . ILE A 1 95 ? 15.858 -2.428 -28.901 1.00 84.50 95 ILE A O 1
ATOM 701 N N . VAL A 1 96 ? 13.834 -3.247 -28.439 1.00 89.62 96 VAL A N 1
ATOM 702 C CA . VAL A 1 96 ? 13.258 -2.891 -29.745 1.00 89.62 96 VAL A CA 1
ATOM 703 C C . VAL A 1 96 ? 13.271 -1.372 -29.957 1.00 89.62 96 VAL A C 1
ATOM 705 O O . VAL A 1 96 ? 13.686 -0.898 -31.008 1.00 89.62 96 VAL A O 1
ATOM 708 N N . ILE A 1 97 ? 12.889 -0.583 -28.952 1.00 90.12 97 ILE A N 1
ATOM 709 C CA . ILE A 1 97 ? 12.887 0.881 -29.058 1.00 90.12 97 ILE A CA 1
ATOM 710 C C . ILE A 1 97 ? 14.313 1.418 -29.223 1.00 90.12 97 ILE A C 1
ATOM 712 O O . ILE A 1 97 ? 14.543 2.246 -30.101 1.00 90.12 97 ILE A O 1
ATOM 716 N N . THR A 1 98 ? 15.283 0.952 -28.428 1.00 92.31 98 THR A N 1
ATOM 717 C CA . THR A 1 98 ? 16.670 1.435 -28.532 1.00 92.31 98 THR A CA 1
ATOM 718 C C . THR A 1 98 ? 17.318 1.043 -29.854 1.00 92.31 98 THR A C 1
ATOM 720 O O . THR A 1 98 ? 18.020 1.862 -30.443 1.00 92.31 98 THR A O 1
ATOM 723 N N . THR A 1 99 ? 17.055 -0.164 -30.360 1.00 94.25 99 THR A N 1
ATOM 724 C CA . THR A 1 99 ? 17.549 -0.602 -31.676 1.00 94.25 99 THR A CA 1
ATOM 725 C C . THR A 1 99 ? 16.950 0.230 -32.810 1.00 94.25 99 THR A C 1
ATOM 727 O O . THR A 1 99 ? 17.705 0.728 -33.642 1.00 94.25 99 THR A O 1
ATOM 730 N N . ILE A 1 100 ? 15.633 0.478 -32.809 1.00 96.69 100 ILE A N 1
ATOM 731 C CA . ILE A 1 100 ? 14.979 1.351 -33.798 1.00 96.69 100 ILE A CA 1
ATOM 732 C C . ILE A 1 100 ? 15.554 2.770 -33.734 1.00 96.69 100 ILE A C 1
ATOM 734 O O . ILE A 1 100 ? 15.960 3.305 -34.764 1.00 96.69 100 ILE A O 1
ATOM 738 N N . LEU A 1 101 ? 15.640 3.374 -32.541 1.00 97.12 101 LEU A N 1
ATOM 739 C CA . LEU A 1 101 ? 16.207 4.718 -32.382 1.00 97.12 101 LEU A CA 1
ATOM 740 C C . LEU A 1 101 ? 17.659 4.780 -32.865 1.00 97.12 101 LEU A C 1
ATOM 742 O O . LEU A 1 101 ? 18.039 5.746 -33.520 1.00 97.12 101 LEU A O 1
ATOM 746 N N . SER A 1 102 ? 18.458 3.753 -32.573 1.00 97.06 102 SER A N 1
ATOM 747 C CA . SER A 1 102 ? 19.855 3.686 -33.000 1.00 97.06 102 SER A CA 1
ATOM 748 C C . SER A 1 102 ? 19.988 3.599 -34.522 1.00 97.06 102 SER A C 1
ATOM 750 O O . SER A 1 102 ? 20.839 4.286 -35.086 1.00 97.06 102 SER A O 1
ATOM 752 N N . ILE A 1 103 ? 19.141 2.810 -35.192 1.00 98.00 103 ILE A N 1
ATOM 753 C CA . ILE A 1 103 ? 19.124 2.698 -36.658 1.00 98.00 103 ILE A CA 1
ATOM 754 C C . ILE A 1 103 ? 18.690 4.024 -37.292 1.00 98.00 103 ILE A C 1
ATOM 756 O O . ILE A 1 103 ? 19.358 4.521 -38.197 1.00 98.00 103 ILE A O 1
ATOM 760 N N . LEU A 1 104 ? 17.605 4.629 -36.800 1.00 98.00 104 LEU A N 1
ATOM 761 C CA . LEU A 1 104 ? 17.112 5.912 -37.308 1.00 98.00 104 LEU A CA 1
ATOM 762 C C . LEU A 1 104 ? 18.150 7.027 -37.137 1.00 98.00 104 LEU A C 1
ATOM 764 O O . LEU A 1 104 ? 18.361 7.813 -38.059 1.00 98.00 104 LEU A O 1
ATOM 768 N N . LEU A 1 105 ? 18.838 7.068 -35.992 1.00 97.94 105 LEU A N 1
ATOM 769 C CA . LEU A 1 105 ? 19.917 8.021 -35.748 1.00 97.94 105 LEU A CA 1
ATOM 770 C C . LEU A 1 105 ? 21.078 7.826 -36.732 1.00 97.94 105 LEU A C 1
ATOM 772 O O . LEU A 1 105 ? 21.574 8.806 -37.282 1.00 97.94 105 LEU A O 1
ATOM 776 N N . ALA A 1 106 ? 21.491 6.582 -36.990 1.00 97.81 106 ALA A N 1
ATOM 777 C CA . ALA A 1 106 ? 22.553 6.291 -37.952 1.00 97.81 106 ALA A CA 1
ATOM 778 C C . ALA A 1 106 ? 22.181 6.741 -39.376 1.00 97.81 106 ALA A C 1
ATOM 780 O O . ALA A 1 106 ? 22.999 7.360 -40.056 1.00 97.81 106 ALA A O 1
ATOM 781 N N . ILE A 1 107 ? 20.937 6.494 -39.805 1.00 98.12 107 ILE A N 1
ATOM 782 C CA . ILE A 1 107 ? 20.424 6.947 -41.108 1.00 98.12 107 ILE A CA 1
ATOM 783 C C . ILE A 1 107 ? 20.429 8.477 -41.187 1.00 98.12 107 ILE A C 1
ATOM 785 O O . ILE A 1 107 ? 20.926 9.036 -42.162 1.00 98.12 107 ILE A O 1
ATOM 789 N N . LEU A 1 108 ? 19.930 9.164 -40.1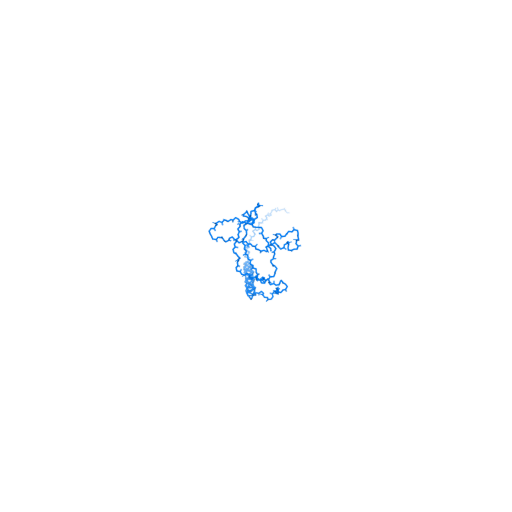54 1.00 97.69 108 LEU A N 1
ATOM 790 C CA . LEU A 1 108 ? 19.928 10.628 -40.107 1.00 97.69 108 LEU A CA 1
ATOM 791 C C . LEU A 1 108 ? 21.342 11.209 -40.202 1.00 97.69 108 LEU A C 1
ATOM 793 O O . LEU A 1 108 ? 21.563 12.150 -40.964 1.00 97.69 108 LEU A O 1
ATOM 797 N N . LEU 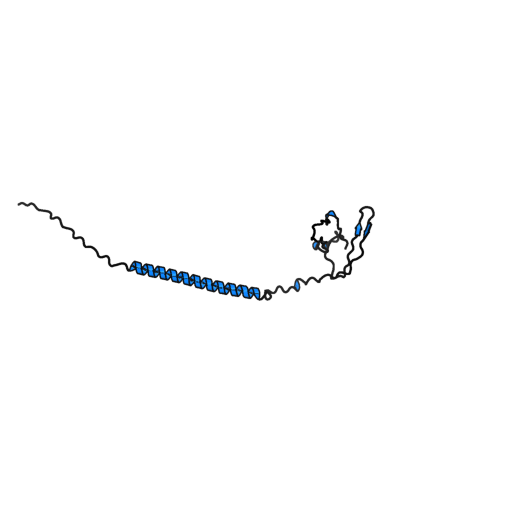A 1 109 ? 22.303 10.633 -39.476 1.00 97.81 109 LEU A N 1
ATOM 798 C CA . LEU A 1 109 ? 23.704 11.052 -39.537 1.00 97.81 109 LEU A CA 1
ATOM 799 C C . LEU A 1 109 ? 24.303 10.825 -40.929 1.00 97.81 109 LEU A C 1
ATOM 801 O O . LEU A 1 109 ? 24.981 11.710 -41.445 1.00 97.81 109 LEU A O 1
ATOM 805 N N . ALA A 1 110 ? 24.018 9.689 -41.569 1.00 97.75 110 ALA A N 1
ATOM 806 C CA . ALA A 1 110 ? 24.478 9.412 -42.927 1.00 97.75 110 ALA A CA 1
ATOM 807 C C . ALA A 1 110 ? 23.903 10.413 -43.945 1.00 97.75 110 ALA A C 1
ATOM 809 O O . ALA A 1 110 ? 24.652 10.965 -44.749 1.00 97.75 110 ALA A O 1
ATOM 810 N N . CYS A 1 111 ? 22.600 10.708 -43.878 1.00 97.19 111 CYS A N 1
ATOM 811 C CA . CYS A 1 111 ? 21.966 11.723 -44.724 1.00 97.19 111 CYS A CA 1
ATOM 812 C C . CYS A 1 111 ? 22.554 13.119 -44.488 1.00 97.19 111 CYS A C 1
ATOM 814 O O . CYS A 1 111 ? 22.779 13.859 -45.443 1.00 97.19 111 CYS A O 1
ATOM 816 N N . PHE A 1 112 ? 22.828 13.476 -43.232 1.00 96.44 112 PHE A N 1
ATOM 817 C CA . PHE A 1 112 ? 23.445 14.753 -42.890 1.00 96.44 112 PHE A CA 1
ATOM 818 C C . PHE A 1 112 ? 24.861 14.870 -43.467 1.00 96.44 112 PHE A C 1
ATOM 820 O O . PHE A 1 112 ? 25.172 15.863 -44.120 1.00 96.44 112 PHE A O 1
ATOM 827 N N . ILE A 1 113 ? 25.693 13.836 -43.304 1.00 97.06 113 ILE A N 1
ATOM 828 C CA . ILE A 1 113 ? 27.036 13.784 -43.899 1.00 97.06 113 ILE A CA 1
ATOM 829 C C . ILE A 1 113 ? 26.946 13.885 -45.425 1.00 97.06 113 ILE A C 1
ATOM 831 O O . ILE A 1 113 ? 27.650 14.699 -46.018 1.00 97.06 113 ILE A O 1
ATOM 835 N N . ALA A 1 114 ? 26.049 13.129 -46.064 1.00 95.88 114 ALA A N 1
ATOM 836 C CA . ALA A 1 114 ? 25.849 13.189 -47.510 1.00 95.88 114 ALA A CA 1
ATOM 837 C C . ALA A 1 114 ? 25.462 14.604 -47.972 1.00 95.88 114 ALA A C 1
ATOM 839 O O . ALA A 1 114 ? 26.059 15.129 -48.911 1.00 95.88 114 ALA A O 1
ATOM 840 N N . ALA A 1 115 ? 24.536 15.265 -47.272 1.00 94.88 115 ALA A N 1
ATOM 841 C CA . ALA A 1 115 ? 24.150 16.640 -47.570 1.00 94.88 115 ALA A CA 1
ATOM 842 C C . ALA A 1 115 ? 25.330 17.615 -47.426 1.00 94.88 115 ALA A C 1
ATOM 844 O O . ALA A 1 115 ? 25.530 18.453 -48.303 1.00 94.88 115 ALA A O 1
ATOM 845 N N . LEU A 1 116 ? 26.146 17.486 -46.373 1.00 94.00 116 LEU A N 1
ATOM 846 C CA . LEU A 1 116 ? 27.357 18.296 -46.210 1.00 94.00 116 LEU A CA 1
ATOM 847 C C . LEU A 1 116 ? 28.340 18.074 -47.361 1.00 94.00 116 LEU A C 1
ATOM 849 O O . LEU A 1 116 ? 28.819 19.044 -47.939 1.00 94.00 116 LEU A O 1
ATOM 853 N N . THR A 1 117 ? 28.598 16.818 -47.740 1.00 92.94 117 THR A N 1
ATOM 854 C CA . THR A 1 117 ? 29.498 16.511 -48.862 1.00 92.94 117 THR A CA 1
ATOM 855 C C . THR A 1 117 ? 28.971 17.058 -50.184 1.00 92.94 117 THR A C 1
ATOM 857 O O . THR A 1 117 ? 29.736 17.675 -50.916 1.00 92.94 117 THR A O 1
ATOM 860 N N . TYR A 1 118 ? 27.668 16.929 -50.456 1.00 92.31 118 TYR A N 1
ATOM 861 C CA . TYR A 1 118 ? 27.038 17.490 -51.649 1.00 92.31 118 TYR A CA 1
ATOM 862 C C . TYR A 1 118 ? 27.202 19.011 -51.700 1.00 92.31 118 TYR A C 1
ATOM 864 O O . TYR A 1 118 ? 27.624 19.549 -52.716 1.00 92.31 118 TYR A O 1
ATOM 872 N N . ARG A 1 119 ? 26.947 19.711 -50.587 1.00 89.69 119 ARG A N 1
ATOM 873 C CA . ARG A 1 119 ? 27.127 21.169 -50.518 1.00 89.69 119 ARG A CA 1
ATOM 874 C C . ARG A 1 119 ? 28.589 21.584 -50.643 1.00 89.69 119 ARG A C 1
ATOM 876 O O . ARG A 1 119 ? 28.866 22.585 -51.291 1.00 89.69 119 ARG A O 1
ATOM 883 N N . CYS A 1 120 ? 29.520 20.832 -50.058 1.00 83.25 120 CYS A N 1
ATOM 884 C CA . CYS A 1 120 ? 30.949 21.078 -50.234 1.00 83.25 120 CYS A CA 1
ATOM 885 C C . CYS A 1 120 ? 31.385 20.909 -51.694 1.00 83.25 120 CYS A C 1
ATOM 887 O O . CYS A 1 120 ? 32.155 21.734 -52.175 1.00 83.25 120 CYS A O 1
ATOM 889 N N . MET A 1 121 ? 30.896 19.882 -52.396 1.00 84.81 121 MET A N 1
ATOM 890 C CA . MET A 1 121 ? 31.202 19.681 -53.816 1.00 84.81 121 MET A CA 1
ATOM 891 C C . MET A 1 121 ? 30.565 20.760 -54.698 1.00 84.81 121 MET A C 1
ATOM 893 O O . MET A 1 121 ? 31.254 21.314 -55.539 1.00 84.81 121 MET A O 1
ATOM 897 N N . ASP A 1 122 ? 29.307 21.128 -54.454 1.00 79.94 122 ASP A N 1
ATOM 898 C CA . ASP A 1 122 ? 28.593 22.191 -55.179 1.00 79.94 122 ASP A CA 1
ATOM 899 C C . ASP A 1 122 ? 29.272 23.566 -55.021 1.00 79.94 122 ASP A C 1
ATOM 901 O O . ASP A 1 122 ? 29.458 24.304 -55.990 1.00 79.94 122 ASP A O 1
ATOM 905 N N . ILE A 1 123 ? 29.731 23.897 -53.806 1.00 77.81 123 ILE A N 1
ATOM 906 C CA . ILE A 1 123 ? 30.529 25.107 -53.560 1.00 77.81 123 ILE A CA 1
ATOM 907 C C . ILE A 1 123 ? 31.880 25.023 -54.284 1.00 77.81 123 ILE A C 1
ATOM 909 O O . ILE A 1 123 ? 32.285 26.005 -54.902 1.00 77.81 123 ILE A O 1
ATOM 913 N N . ALA A 1 124 ? 32.567 23.877 -54.233 1.00 71.75 124 ALA A N 1
ATOM 914 C CA . ALA A 1 124 ? 33.851 23.696 -54.908 1.00 71.75 124 ALA A CA 1
ATOM 915 C C . ALA A 1 124 ? 33.719 23.822 -56.439 1.00 71.75 124 ALA A C 1
ATOM 917 O O . ALA A 1 124 ? 34.471 24.569 -57.062 1.00 71.75 124 ALA A O 1
ATOM 918 N N . GLU A 1 125 ? 32.715 23.185 -57.040 1.00 69.06 125 GLU A N 1
ATOM 919 C CA . GLU A 1 125 ? 32.408 23.280 -58.471 1.00 69.06 125 GLU A CA 1
ATOM 920 C C . GLU A 1 125 ? 32.034 24.716 -58.869 1.00 69.06 125 GLU A C 1
ATOM 922 O O . GLU A 1 125 ? 32.554 25.249 -59.850 1.00 69.06 125 GLU A O 1
ATOM 927 N N . SER A 1 126 ? 31.232 25.404 -58.051 1.00 60.72 126 SER A N 1
ATOM 928 C CA . SER A 1 126 ? 30.907 26.822 -58.252 1.00 60.72 126 SER A CA 1
ATOM 929 C C . SER A 1 126 ? 32.151 27.722 -58.204 1.00 60.72 126 SER A C 1
ATOM 931 O O . SER A 1 126 ? 32.249 28.684 -58.970 1.00 60.72 126 SER A O 1
ATOM 933 N N . THR A 1 127 ? 33.127 27.420 -57.338 1.00 60.22 127 THR A N 1
ATOM 934 C CA . THR A 1 127 ? 34.406 28.148 -57.299 1.00 60.22 127 THR A CA 1
ATOM 935 C C . THR A 1 127 ? 35.319 27.826 -58.481 1.00 60.22 127 THR A C 1
ATOM 937 O O . THR A 1 127 ? 35.996 28.731 -58.966 1.00 60.22 127 THR A O 1
ATOM 940 N N . GLU A 1 128 ? 35.305 26.598 -59.006 1.00 58.16 128 GLU A N 1
ATOM 941 C CA . GLU A 1 128 ? 36.051 26.253 -60.223 1.00 58.16 128 GLU A CA 1
ATOM 942 C C . GLU A 1 128 ? 35.453 26.915 -61.473 1.00 58.16 128 GLU A C 1
ATOM 944 O O . GLU A 1 128 ? 36.195 27.399 -62.329 1.00 58.16 128 GLU A O 1
ATOM 949 N N . ILE A 1 129 ? 34.122 27.021 -61.557 1.00 56.44 129 ILE A N 1
ATOM 950 C CA . ILE A 1 129 ? 33.437 27.730 -62.649 1.00 56.44 129 ILE A CA 1
ATOM 951 C C . ILE A 1 129 ? 33.723 29.241 -62.585 1.00 56.44 129 ILE A C 1
ATOM 953 O O . ILE A 1 129 ? 33.964 29.859 -63.622 1.00 56.44 129 ILE A O 1
ATOM 957 N N . MET A 1 130 ? 33.778 29.837 -61.387 1.00 53.53 130 MET A N 1
ATOM 958 C CA . MET A 1 130 ? 34.151 31.250 -61.204 1.00 53.53 130 MET A CA 1
ATOM 959 C C . MET A 1 130 ? 35.645 31.509 -61.476 1.00 53.53 130 MET A C 1
ATOM 961 O O . MET A 1 130 ? 36.006 32.545 -62.029 1.00 53.53 130 MET A O 1
ATOM 965 N N . GLY A 1 131 ? 36.526 30.560 -61.138 1.00 51.91 131 GLY A N 1
ATOM 966 C CA . GLY A 1 131 ? 37.965 30.629 -61.426 1.00 51.91 131 GLY A CA 1
ATOM 967 C C . GLY A 1 131 ? 38.317 30.472 -62.910 1.00 51.91 131 GLY A C 1
ATOM 968 O O . GLY A 1 131 ? 39.447 30.754 -63.308 1.00 51.91 131 GLY A O 1
ATOM 969 N N . LYS A 1 132 ? 37.351 30.054 -63.737 1.00 51.66 132 LYS A N 1
ATOM 970 C CA . LYS A 1 132 ? 37.489 29.864 -65.185 1.00 51.66 132 LYS A CA 1
ATOM 971 C C . LYS A 1 132 ? 36.768 30.953 -65.997 1.00 51.66 132 LYS A C 1
ATOM 973 O O . LYS A 1 132 ? 36.333 30.690 -67.115 1.00 51.66 132 LYS A O 1
ATOM 978 N N . GLN A 1 133 ? 36.642 32.171 -65.461 1.00 48.88 133 GLN A N 1
ATOM 979 C CA . GLN A 1 133 ? 36.228 33.342 -66.241 1.00 48.88 133 GLN A CA 1
ATOM 980 C C . GLN A 1 133 ? 37.434 34.016 -66.917 1.00 48.88 133 GLN A C 1
ATOM 982 O O . GLN A 1 133 ? 38.246 34.672 -66.274 1.00 48.88 133 GLN A O 1
ATOM 987 N N . ASP A 1 134 ? 37.490 33.781 -68.231 1.00 47.34 134 ASP A N 1
ATOM 988 C CA . ASP A 1 134 ? 38.085 34.513 -69.355 1.00 47.34 134 ASP A CA 1
ATOM 989 C C . ASP A 1 134 ? 39.507 35.109 -69.246 1.00 47.34 134 ASP A C 1
ATOM 991 O O . ASP A 1 134 ? 39.797 35.922 -68.367 1.00 47.34 134 ASP A O 1
ATOM 995 N N . PRO A 1 135 ? 40.408 34.833 -70.223 1.00 50.69 135 PRO A N 1
ATOM 996 C CA . PRO A 1 135 ? 41.617 35.629 -70.373 1.00 50.69 135 PRO A CA 1
ATOM 997 C C . PRO A 1 135 ? 41.197 37.075 -70.643 1.00 50.69 135 PRO A C 1
ATOM 999 O O . PRO A 1 135 ? 40.655 37.395 -71.704 1.00 50.69 135 PRO A O 1
ATOM 1002 N N . VAL A 1 136 ? 41.437 37.949 -69.663 1.00 53.88 136 VAL A N 1
ATOM 1003 C CA . VAL A 1 136 ? 41.256 39.397 -69.775 1.00 53.88 136 VAL A CA 1
ATOM 1004 C C . VAL A 1 136 ? 41.875 39.850 -71.095 1.00 53.88 136 VAL A C 1
ATOM 1006 O O . VAL A 1 136 ? 43.096 39.868 -71.260 1.00 53.88 136 VAL A O 1
ATOM 1009 N N . THR A 1 137 ? 41.029 40.202 -72.064 1.00 54.22 137 THR A N 1
ATOM 1010 C CA . THR A 1 137 ? 41.488 40.811 -73.310 1.00 54.22 137 THR A CA 1
ATOM 1011 C C . THR A 1 137 ? 41.942 42.218 -72.955 1.00 54.22 137 THR A C 1
ATOM 1013 O O . THR A 1 137 ? 41.140 43.145 -72.843 1.00 54.22 137 THR A O 1
ATOM 1016 N N . VAL A 1 138 ? 43.242 42.367 -72.703 1.00 52.97 138 VAL A N 1
ATOM 1017 C CA . VAL A 1 138 ? 43.874 43.651 -72.405 1.00 52.97 138 VAL A CA 1
ATOM 1018 C C . VAL A 1 138 ? 43.696 44.556 -73.622 1.00 52.97 138 VAL A C 1
ATOM 1020 O O . VAL A 1 138 ? 44.383 44.414 -74.635 1.00 52.97 138 VAL A O 1
ATOM 1023 N N . LYS A 1 139 ? 42.754 45.501 -73.545 1.00 53.97 139 LYS A N 1
ATOM 1024 C CA . LYS A 1 139 ? 42.597 46.545 -74.559 1.00 53.97 139 LYS A CA 1
ATOM 1025 C C . LYS A 1 139 ? 43.816 47.466 -74.471 1.00 53.97 139 LYS A C 1
ATOM 1027 O O . LYS A 1 139 ? 43.958 48.243 -73.532 1.00 53.97 139 LYS A O 1
ATOM 1032 N N . ARG A 1 140 ? 44.734 47.318 -75.426 1.00 55.34 140 ARG A N 1
ATOM 1033 C CA . ARG A 1 140 ? 45.995 48.063 -75.502 1.00 55.34 140 ARG A CA 1
ATOM 1034 C C . ARG A 1 140 ? 45.695 49.523 -75.858 1.00 55.34 140 ARG A C 1
ATOM 1036 O O . ARG A 1 140 ? 45.313 49.814 -76.988 1.00 55.34 140 ARG A O 1
ATOM 1043 N N . TYR A 1 141 ? 45.843 50.432 -74.900 1.00 53.53 141 TYR A N 1
ATOM 1044 C CA . TYR A 1 141 ? 45.772 51.871 -75.154 1.00 53.53 141 TYR A CA 1
ATOM 1045 C C . TYR A 1 141 ? 47.135 52.349 -75.670 1.00 53.53 141 TYR A C 1
ATOM 1047 O O . TYR A 1 141 ? 48.153 52.135 -75.015 1.00 53.53 141 TYR A O 1
ATOM 1055 N N . ASN A 1 142 ? 47.161 52.947 -76.864 1.00 58.09 142 ASN A N 1
ATOM 1056 C CA . ASN A 1 142 ? 48.354 53.583 -77.424 1.00 58.09 142 ASN A CA 1
ATOM 1057 C C . ASN A 1 142 ? 48.462 55.006 -76.869 1.00 58.09 142 ASN A C 1
ATOM 1059 O O . ASN A 1 142 ? 47.586 55.837 -77.106 1.00 58.09 142 ASN A O 1
ATOM 1063 N N . THR A 1 143 ? 49.530 55.286 -76.131 1.00 61.06 143 THR A N 1
ATOM 1064 C CA . THR A 1 143 ? 49.843 56.629 -75.640 1.00 61.06 143 THR A CA 1
ATOM 1065 C C . THR A 1 143 ? 50.467 57.426 -76.785 1.00 61.06 143 THR A C 1
ATOM 1067 O O . THR A 1 143 ? 51.529 57.062 -77.287 1.00 61.06 143 THR A O 1
ATOM 1070 N N . HIS A 1 144 ? 49.819 58.501 -77.232 1.00 57.50 144 HIS A N 1
ATOM 1071 C CA . HIS A 1 144 ? 50.415 59.404 -78.216 1.00 57.50 144 HIS A CA 1
ATOM 1072 C C . HIS A 1 144 ? 51.507 60.238 -77.532 1.00 57.50 144 HIS A C 1
ATOM 1074 O O . HIS A 1 144 ? 51.222 61.002 -76.611 1.00 57.50 144 HIS A O 1
ATOM 1080 N N . HIS A 1 145 ? 52.759 60.070 -77.961 1.00 61.19 145 HIS A N 1
ATOM 1081 C CA . HIS A 1 145 ? 53.877 60.899 -77.515 1.00 61.19 145 HIS A CA 1
ATOM 1082 C C . HIS A 1 145 ? 53.706 62.333 -78.040 1.00 61.19 145 HIS A C 1
ATOM 1084 O O . HIS A 1 145 ? 53.585 62.544 -79.247 1.00 61.19 145 HIS A O 1
ATOM 1090 N N . ILE A 1 146 ? 53.703 63.313 -77.136 1.00 53.62 146 ILE A N 1
ATOM 1091 C CA . ILE A 1 146 ? 53.842 64.733 -77.474 1.00 53.62 146 ILE A CA 1
ATOM 1092 C C . ILE A 1 146 ? 55.332 64.992 -77.726 1.00 53.62 146 ILE A C 1
ATOM 1094 O O . ILE A 1 146 ? 56.166 64.674 -76.881 1.00 53.62 146 ILE A O 1
ATOM 1098 N N . TYR A 1 147 ? 55.665 65.516 -78.906 1.00 54.41 147 TYR A N 1
ATOM 1099 C CA . TYR A 1 147 ? 57.022 65.940 -79.250 1.00 54.41 147 TYR A CA 1
ATOM 1100 C C . TYR A 1 147 ? 57.343 67.274 -78.567 1.00 54.41 147 TYR A C 1
ATOM 1102 O O . TYR A 1 147 ? 56.633 68.255 -78.787 1.00 54.41 147 TYR A O 1
ATOM 1110 N N . ASP A 1 148 ? 58.444 67.323 -77.816 1.00 59.03 148 ASP A N 1
ATOM 1111 C CA . ASP A 1 148 ? 59.098 68.584 -77.467 1.00 59.03 148 ASP A CA 1
ATOM 1112 C C . ASP A 1 148 ? 59.843 69.124 -78.695 1.00 59.03 148 ASP A C 1
ATOM 1114 O O . ASP A 1 148 ? 60.646 68.434 -79.330 1.00 59.03 148 ASP A O 1
ATOM 1118 N N . GLN A 1 149 ? 59.542 70.369 -79.049 1.00 57.94 149 GLN A N 1
ATOM 1119 C CA . GLN A 1 149 ? 60.060 71.057 -80.226 1.00 57.94 149 GLN A CA 1
ATOM 1120 C C . GLN A 1 149 ? 61.300 71.891 -79.835 1.00 57.94 149 GLN A C 1
ATOM 1122 O O . GLN A 1 149 ? 61.191 72.743 -78.953 1.00 57.94 149 GLN A O 1
ATOM 1127 N N . PRO A 1 150 ? 62.480 71.695 -80.459 1.00 57.12 150 PRO A N 1
ATOM 1128 C CA . PRO A 1 150 ? 63.691 72.437 -80.108 1.00 57.12 150 PRO A CA 1
ATOM 1129 C C . PRO A 1 150 ? 63.850 73.735 -80.922 1.00 57.12 150 PRO A C 1
ATOM 1131 O O . PRO A 1 150 ? 63.597 73.765 -82.126 1.00 57.12 150 PRO A O 1
ATOM 1134 N N . ALA A 1 151 ? 64.364 74.791 -80.287 1.00 49.78 151 ALA A N 1
ATOM 1135 C CA . ALA A 1 151 ? 64.949 75.968 -80.946 1.00 49.78 151 ALA A CA 1
ATOM 1136 C C . ALA A 1 151 ? 66.269 76.306 -80.214 1.00 49.78 151 ALA A C 1
ATOM 1138 O O . ALA A 1 151 ? 66.220 76.701 -79.056 1.00 49.78 151 ALA A O 1
ATOM 1139 N N . LEU A 1 152 ? 67.454 75.865 -80.660 1.00 51.50 152 LEU A N 1
ATOM 1140 C CA . LEU A 1 152 ? 68.337 76.265 -81.780 1.00 51.50 152 LEU A CA 1
ATOM 1141 C C . LEU A 1 152 ? 69.198 77.523 -81.513 1.00 51.50 152 LEU A C 1
ATOM 1143 O O . LEU A 1 152 ? 68.666 78.573 -81.157 1.00 51.50 152 LEU A O 1
ATOM 1147 N N . LYS A 1 153 ? 70.486 77.388 -81.893 1.00 47.00 153 LYS A N 1
ATOM 1148 C CA . LYS A 1 153 ? 71.577 78.365 -82.162 1.00 47.00 153 LYS A CA 1
ATOM 1149 C C . LYS A 1 153 ? 72.679 78.407 -81.082 1.00 47.00 153 LYS A C 1
ATOM 1151 O O . LYS A 1 153 ? 72.360 78.482 -79.906 1.00 47.00 153 LYS A O 1
ATOM 1156 N N . HIS A 1 154 ? 73.974 78.361 -81.409 1.00 45.00 154 HIS A N 1
ATOM 1157 C CA . HIS A 1 154 ? 74.660 78.616 -82.682 1.00 45.00 154 HIS A CA 1
ATOM 1158 C C . HIS A 1 154 ? 75.955 77.806 -82.812 1.00 45.00 154 HIS A C 1
ATOM 1160 O O . HIS A 1 154 ? 76.526 77.463 -81.755 1.00 45.00 154 HIS A O 1
#